Protein AF-X1DA16-F1 (afdb_monomer_lite)

Foldseek 3Di:
DDPQLVVLVVVLVVVLVVLVVVCVVVVDDPVVSVVVNVVSVVVSVVSNVVVVVVVVVVVVD

pLDDT: mean 89.71, std 8.37, range [55.78, 97.88]

Organism: NCBI:txid412755

Secondary structure (DSSP, 8-state):
--HHHHHHHHHHHHHHHHHHHHHHHH---HHHHHHHHHHHHHHHHHHHHHHHHHHHHHTT-

Sequence (61 aa):
MSKLIEYLNTQRFIVMSELKFKDICTKPDIFHCDFTYKTVNCIFDSLEKIAEEIEKLKSKD

Structure (mmCIF, N/CA/C/O backbone):
data_AF-X1DA16-F1
#
_entry.id   AF-X1DA16-F1
#
loop_
_atom_site.group_PDB
_atom_site.id
_atom_site.type_symbol
_atom_site.label_atom_id
_atom_site.label_alt_id
_atom_site.label_comp_id
_atom_site.label_asym_id
_atom_site.label_entity_id
_atom_site.label_seq_id
_atom_site.pdbx_PDB_ins_code
_atom_site.Cartn_x
_atom_site.Cartn_y
_atom_site.Cartn_z
_atom_site.occupancy
_atom_site.B_iso_or_equiv
_atom_site.auth_seq_id
_atom_site.auth_comp_id
_atom_site.auth_asym_id
_atom_site.auth_atom_id
_atom_site.pdbx_PDB_model_num
ATOM 1 N N . MET A 1 1 ? -14.507 -4.607 7.935 1.00 64.38 1 MET A N 1
ATOM 2 C CA . MET A 1 1 ? -13.237 -3.909 7.642 1.00 64.38 1 MET A CA 1
ATOM 3 C C . MET A 1 1 ? -13.509 -2.412 7.717 1.00 64.38 1 MET A C 1
ATOM 5 O O . MET A 1 1 ? -14.597 -2.014 7.320 1.00 64.38 1 MET A O 1
ATOM 9 N N . SER A 1 2 ? -12.621 -1.606 8.314 1.00 87.06 2 SER A N 1
ATOM 10 C CA . SER A 1 2 ? -12.844 -0.152 8.417 1.00 87.06 2 SER A CA 1
ATOM 11 C C . SER A 1 2 ? -12.896 0.476 7.022 1.00 87.06 2 SER A C 1
ATOM 13 O O . SER A 1 2 ? -12.071 0.129 6.177 1.00 87.06 2 SER A O 1
ATOM 15 N N . LYS A 1 3 ? -13.819 1.424 6.787 1.00 91.69 3 LYS A N 1
ATOM 16 C CA . LYS A 1 3 ? -13.920 2.163 5.510 1.00 91.69 3 LYS A CA 1
ATOM 17 C C . LYS A 1 3 ? -12.603 2.854 5.140 1.00 91.69 3 LYS A C 1
ATOM 19 O O . LYS A 1 3 ? -12.292 2.993 3.963 1.00 91.69 3 LYS A O 1
ATOM 24 N N . LEU A 1 4 ? -11.822 3.270 6.142 1.00 91.88 4 LEU A N 1
ATOM 25 C CA . LEU A 1 4 ? -10.508 3.875 5.933 1.00 91.88 4 LEU A CA 1
ATOM 26 C C . LEU A 1 4 ? -9.486 2.850 5.420 1.00 91.88 4 LEU A C 1
ATOM 28 O O . LEU A 1 4 ? -8.767 3.133 4.468 1.00 91.88 4 LEU A O 1
ATOM 32 N N . ILE A 1 5 ? -9.454 1.653 6.010 1.00 92.69 5 ILE A N 1
ATOM 33 C CA . ILE A 1 5 ? -8.570 0.558 5.578 1.00 92.69 5 ILE A CA 1
ATOM 34 C C . ILE A 1 5 ? -8.948 0.096 4.162 1.00 92.69 5 ILE A C 1
ATOM 36 O O . ILE A 1 5 ? -8.083 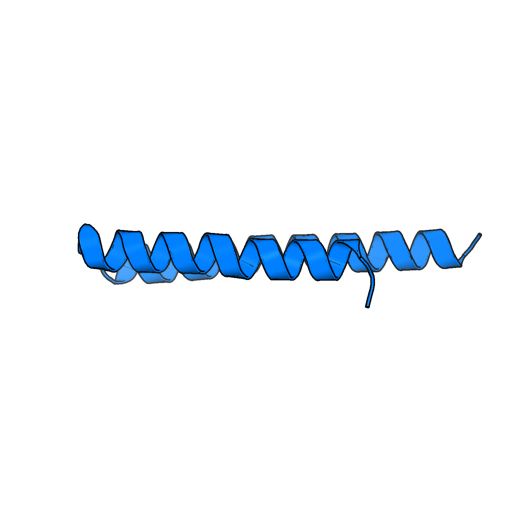-0.090 3.312 1.00 92.69 5 ILE A O 1
ATOM 40 N N . GLU A 1 6 ? -10.245 -0.018 3.870 1.00 95.00 6 GLU A N 1
ATOM 41 C CA . GLU A 1 6 ? -10.744 -0.350 2.529 1.00 95.00 6 GLU A CA 1
ATOM 42 C C . GLU A 1 6 ? -10.337 0.700 1.479 1.00 95.00 6 GLU A C 1
ATOM 44 O O . GLU A 1 6 ? -9.867 0.358 0.389 1.00 95.00 6 GLU A O 1
ATOM 49 N N . TYR A 1 7 ? -10.437 1.987 1.828 1.00 95.00 7 TYR A N 1
ATOM 50 C CA . TYR A 1 7 ? -9.951 3.077 0.987 1.00 95.00 7 TYR A CA 1
ATOM 51 C C . TYR A 1 7 ? -8.439 2.981 0.742 1.00 95.00 7 TYR A C 1
ATOM 53 O O . TYR A 1 7 ? -8.005 3.054 -0.408 1.00 95.00 7 TYR A O 1
ATOM 61 N N . LEU A 1 8 ? -7.634 2.765 1.789 1.00 95.88 8 LEU A N 1
ATOM 62 C CA . LEU A 1 8 ? -6.178 2.628 1.667 1.00 95.88 8 LEU A CA 1
ATOM 63 C C . LEU A 1 8 ? -5.787 1.458 0.760 1.00 95.88 8 LEU A C 1
ATOM 65 O O . LEU A 1 8 ? -4.931 1.622 -0.108 1.00 95.88 8 LEU A O 1
ATOM 69 N N . ASN A 1 9 ? -6.458 0.314 0.894 1.00 94.06 9 ASN A N 1
ATOM 70 C CA . ASN A 1 9 ? -6.229 -0.848 0.036 1.00 94.06 9 ASN A CA 1
ATOM 71 C C . ASN A 1 9 ? -6.589 -0.572 -1.430 1.00 94.06 9 ASN A C 1
ATOM 73 O O . ASN A 1 9 ? -5.848 -0.958 -2.338 1.00 94.06 9 ASN A O 1
ATOM 77 N N . THR A 1 10 ? -7.669 0.172 -1.674 1.00 96.75 10 THR A N 1
ATOM 78 C CA . THR A 1 10 ? -8.037 0.615 -3.027 1.00 96.75 10 THR A CA 1
ATOM 79 C C . THR A 1 10 ? -6.972 1.544 -3.617 1.00 96.75 10 THR A C 1
ATOM 81 O O . THR A 1 10 ? -6.541 1.353 -4.754 1.00 96.75 10 THR A O 1
ATOM 84 N N . GLN A 1 11 ? -6.485 2.516 -2.839 1.00 96.81 11 GLN A N 1
ATOM 85 C CA . GLN A 1 11 ? -5.423 3.425 -3.281 1.00 96.81 11 GLN A CA 1
ATOM 86 C C . GLN A 1 11 ? -4.105 2.685 -3.547 1.00 96.81 11 GLN A C 1
ATOM 88 O O . GLN A 1 11 ? -3.448 2.955 -4.553 1.00 96.81 11 GLN A O 1
ATOM 93 N N . ARG A 1 12 ? -3.748 1.699 -2.712 1.00 97.12 12 ARG A N 1
ATOM 94 C CA . ARG A 1 12 ? -2.575 0.837 -2.925 1.00 97.12 12 ARG A CA 1
ATOM 95 C C . ARG A 1 12 ? -2.643 0.145 -4.277 1.00 97.12 12 ARG A C 1
ATOM 97 O O . ARG A 1 12 ? -1.663 0.154 -5.021 1.00 97.12 12 ARG A O 1
ATOM 104 N N . PHE A 1 13 ? -3.800 -0.427 -4.609 1.00 96.12 13 PHE A N 1
ATOM 105 C CA . PHE A 1 13 ? -4.012 -1.085 -5.893 1.00 96.12 13 PHE A CA 1
ATOM 106 C C . PHE A 1 13 ? -3.836 -0.120 -7.074 1.00 96.12 13 PHE A C 1
ATOM 108 O O . PHE A 1 13 ? -3.125 -0.453 -8.026 1.00 96.12 13 PHE A O 1
ATOM 115 N N . ILE A 1 14 ? -4.434 1.074 -7.004 1.00 97.00 14 ILE A N 1
ATOM 116 C CA . ILE A 1 14 ? -4.344 2.090 -8.065 1.00 97.00 14 ILE A CA 1
ATOM 117 C C . ILE A 1 14 ? -2.886 2.511 -8.280 1.00 97.00 14 ILE A C 1
ATOM 119 O O . ILE A 1 14 ? -2.368 2.376 -9.388 1.00 97.00 14 ILE A O 1
ATOM 123 N N . VAL A 1 15 ? -2.194 2.933 -7.218 1.00 95.44 15 VAL A N 1
ATOM 124 C CA . VAL A 1 15 ? -0.805 3.417 -7.301 1.00 95.44 15 VAL A CA 1
ATOM 125 C C . VAL A 1 15 ? 0.133 2.328 -7.826 1.00 95.44 15 VAL A C 1
ATOM 127 O O . VAL A 1 15 ? 0.939 2.582 -8.721 1.00 95.44 15 VAL A O 1
ATOM 130 N N . MET A 1 16 ? 0.015 1.095 -7.324 1.00 94.75 16 MET A N 1
ATOM 131 C CA . MET A 1 16 ? 0.840 -0.020 -7.804 1.00 94.75 16 MET A CA 1
ATOM 132 C C . MET A 1 16 ? 0.577 -0.348 -9.277 1.00 94.75 16 MET A C 1
ATOM 134 O O . MET A 1 16 ? 1.507 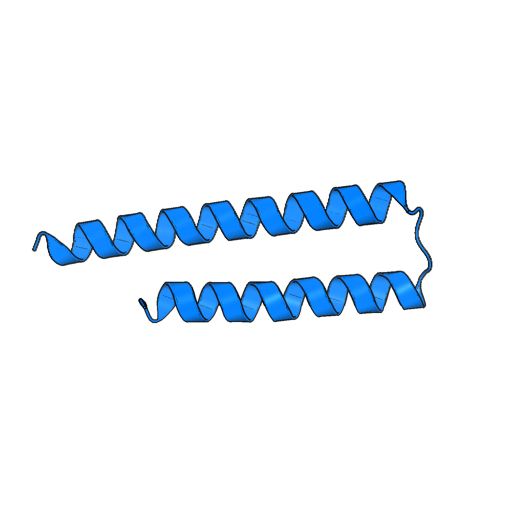-0.715 -9.996 1.00 94.75 16 MET A O 1
ATOM 138 N N . SER A 1 17 ? -0.670 -0.221 -9.733 1.00 92.75 17 SER A N 1
ATOM 139 C CA . SER A 1 17 ? -1.033 -0.457 -11.133 1.00 92.75 17 SER A CA 1
ATOM 140 C C . SER A 1 17 ? -0.461 0.621 -12.050 1.00 92.75 17 SER A C 1
ATOM 142 O O . SER A 1 17 ? 0.113 0.295 -13.089 1.00 92.75 17 SER A O 1
ATOM 144 N N . GLU A 1 18 ? -0.542 1.892 -11.650 1.00 92.38 18 GLU A N 1
ATOM 145 C CA . GLU A 1 18 ? 0.048 3.001 -12.404 1.00 92.38 18 GLU A CA 1
ATOM 146 C C . GLU A 1 18 ? 1.570 2.892 -12.509 1.00 92.38 18 GLU A C 1
ATOM 148 O O . GLU A 1 18 ? 2.129 3.153 -13.575 1.00 92.38 18 GLU A O 1
ATOM 153 N N . LEU A 1 19 ? 2.246 2.489 -11.429 1.00 90.88 19 LEU A N 1
ATOM 154 C CA . LEU A 1 19 ? 3.694 2.279 -11.439 1.00 90.88 19 LEU A CA 1
ATOM 155 C C . LEU A 1 19 ? 4.080 1.164 -12.408 1.00 90.88 19 LEU A C 1
ATOM 157 O O . LEU A 1 19 ? 4.885 1.394 -13.303 1.00 90.88 19 LEU A O 1
ATOM 161 N N . LYS A 1 20 ? 3.427 -0.001 -12.320 1.00 89.50 20 LYS A N 1
ATOM 162 C CA . LYS A 1 20 ? 3.667 -1.111 -13.255 1.00 89.50 20 LYS A CA 1
ATOM 163 C C . LYS A 1 20 ? 3.419 -0.713 -14.708 1.00 89.50 20 LYS A C 1
ATOM 165 O O . LYS A 1 20 ? 4.190 -1.094 -15.584 1.00 89.50 20 LYS A O 1
ATOM 170 N N . PHE A 1 21 ? 2.357 0.050 -14.973 1.00 88.56 21 PHE A N 1
ATOM 171 C CA . PHE A 1 21 ? 2.082 0.559 -16.315 1.00 88.56 21 PHE A CA 1
ATOM 172 C C . PHE A 1 21 ? 3.213 1.470 -16.806 1.00 88.56 21 PHE A C 1
ATOM 174 O O . PHE A 1 21 ? 3.725 1.274 -17.908 1.00 88.56 21 PHE A O 1
ATOM 181 N N . LYS A 1 22 ? 3.647 2.426 -15.974 1.00 87.25 22 LYS A N 1
ATOM 182 C CA . LYS A 1 22 ? 4.771 3.312 -16.297 1.00 87.25 22 LYS A CA 1
ATOM 183 C C . LYS A 1 22 ? 6.039 2.518 -16.574 1.00 87.25 22 LYS A C 1
ATOM 185 O O . LYS A 1 22 ? 6.678 2.793 -17.581 1.00 87.25 22 LYS A O 1
ATOM 190 N N . ASP A 1 23 ? 6.349 1.510 -15.768 1.00 86.81 23 ASP A N 1
ATOM 191 C CA . ASP A 1 23 ? 7.567 0.714 -15.926 1.00 86.81 23 ASP A CA 1
ATOM 192 C C . ASP A 1 23 ? 7.574 -0.092 -17.232 1.00 86.81 23 ASP A C 1
ATOM 194 O O . ASP A 1 23 ? 8.603 -0.194 -17.899 1.00 86.81 23 ASP A O 1
ATOM 198 N N . ILE A 1 24 ? 6.415 -0.598 -17.665 1.00 83.94 24 ILE A N 1
ATOM 199 C CA . ILE A 1 24 ? 6.271 -1.230 -18.985 1.00 83.94 24 ILE A CA 1
ATOM 200 C C . ILE A 1 24 ? 6.522 -0.210 -20.108 1.00 83.94 24 ILE A C 1
ATOM 202 O O . ILE A 1 24 ? 7.189 -0.527 -21.097 1.00 83.94 24 ILE A O 1
ATOM 206 N N . C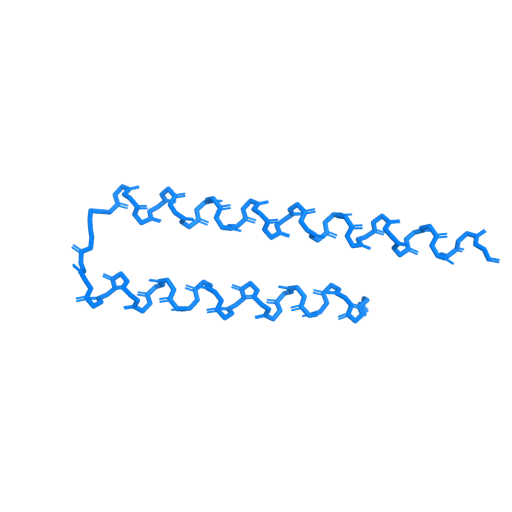YS A 1 25 ? 5.998 1.011 -19.970 1.00 82.75 25 CYS A N 1
ATOM 207 C CA . CYS A 1 25 ? 6.106 2.055 -20.990 1.00 82.75 25 CYS A CA 1
ATOM 208 C C . CYS A 1 25 ? 7.506 2.676 -21.087 1.00 82.75 25 CYS A C 1
ATOM 210 O O . CYS A 1 25 ? 7.969 2.952 -22.193 1.00 82.75 25 CYS A O 1
ATOM 212 N N . THR A 1 26 ? 8.171 2.921 -19.958 1.00 84.88 26 THR A N 1
ATOM 213 C CA . THR A 1 26 ? 9.454 3.641 -19.901 1.00 84.88 26 THR A CA 1
ATOM 214 C C . THR A 1 26 ? 10.661 2.713 -19.858 1.00 84.88 26 THR A C 1
ATOM 216 O O . THR A 1 26 ? 11.770 3.173 -20.117 1.00 84.88 26 THR A O 1
ATOM 219 N N . LYS A 1 27 ? 10.448 1.418 -19.578 1.00 84.50 27 LYS A N 1
ATOM 220 C CA . LYS A 1 27 ? 11.491 0.395 -19.405 1.00 84.50 27 LYS A CA 1
ATOM 221 C C . LYS A 1 27 ? 12.655 0.885 -18.522 1.00 84.50 27 LYS A C 1
ATOM 223 O O . LYS A 1 27 ? 13.792 0.922 -18.998 1.00 84.50 27 LYS A O 1
ATOM 228 N N . PRO A 1 28 ? 12.395 1.290 -17.263 1.00 79.00 28 PRO A N 1
ATOM 229 C CA . PRO A 1 28 ? 13.453 1.710 -16.352 1.00 79.00 28 PRO A CA 1
ATOM 230 C C . PRO A 1 28 ? 14.383 0.542 -15.998 1.00 79.00 28 PRO A C 1
ATOM 232 O O . PRO A 1 28 ? 14.090 -0.622 -16.276 1.00 79.00 28 PRO A O 1
ATOM 235 N N . ASP A 1 29 ? 15.493 0.854 -15.327 1.00 81.12 29 ASP A N 1
ATOM 236 C CA . ASP A 1 29 ? 16.339 -0.159 -14.694 1.00 81.12 29 ASP A CA 1
ATOM 237 C C . ASP A 1 29 ? 15.520 -0.985 -13.680 1.00 81.12 29 ASP A C 1
ATOM 239 O O . ASP A 1 29 ? 14.846 -0.427 -12.806 1.00 81.12 29 ASP A O 1
ATOM 243 N N . ILE A 1 30 ? 15.606 -2.317 -13.782 1.00 75.12 30 ILE A N 1
ATOM 244 C CA . ILE A 1 30 ? 14.900 -3.287 -12.929 1.00 75.12 30 ILE A CA 1
ATOM 245 C C . ILE A 1 30 ? 15.158 -3.003 -11.441 1.00 75.12 30 ILE A C 1
ATOM 247 O O . ILE A 1 30 ? 14.236 -3.094 -10.628 1.00 75.12 30 ILE A O 1
ATOM 251 N N . PHE A 1 31 ? 16.381 -2.598 -11.078 1.00 72.31 31 PHE A N 1
ATOM 252 C CA . PHE A 1 31 ? 16.725 -2.290 -9.689 1.00 72.31 31 PHE A CA 1
ATOM 253 C C . PHE A 1 31 ? 15.949 -1.075 -9.156 1.00 72.31 31 PHE A C 1
ATOM 255 O O . PHE A 1 31 ? 15.531 -1.053 -7.995 1.00 72.31 31 PHE A O 1
ATOM 262 N N . HIS A 1 32 ? 15.714 -0.068 -10.003 1.00 73.88 32 HIS A N 1
ATOM 263 C CA . HIS A 1 32 ? 14.918 1.107 -9.648 1.00 73.88 32 HIS A CA 1
ATOM 264 C C . HIS A 1 32 ? 13.430 0.772 -9.485 1.00 73.88 32 HIS A C 1
ATOM 266 O O . HIS A 1 32 ? 12.800 1.269 -8.546 1.00 73.88 32 HIS A O 1
ATOM 272 N N . CYS A 1 33 ? 12.880 -0.105 -10.329 1.00 81.00 33 CYS A N 1
ATOM 273 C CA . CYS A 1 33 ? 11.494 -0.567 -10.208 1.00 81.00 33 CYS A CA 1
ATOM 274 C C . CYS A 1 33 ? 11.269 -1.323 -8.889 1.00 81.00 33 CYS A C 1
ATOM 276 O O . CYS A 1 33 ? 10.369 -0.979 -8.122 1.00 81.00 33 CYS A O 1
ATOM 278 N N . ASP A 1 34 ? 12.140 -2.285 -8.563 1.00 84.19 34 ASP A N 1
ATOM 279 C CA . ASP A 1 34 ? 12.037 -3.081 -7.332 1.00 84.19 34 ASP A CA 1
ATOM 280 C C . ASP A 1 34 ? 12.144 -2.224 -6.065 1.00 84.19 34 ASP A C 1
ATOM 282 O O . ASP A 1 34 ? 11.382 -2.412 -5.108 1.00 84.19 34 ASP A O 1
ATOM 286 N N . PHE A 1 35 ? 13.073 -1.261 -6.047 1.00 87.44 35 PHE A N 1
ATOM 287 C CA . PHE A 1 35 ? 13.202 -0.319 -4.935 1.00 87.44 35 PHE A CA 1
ATOM 288 C C . PHE A 1 35 ? 11.943 0.547 -4.780 1.00 87.44 35 PHE A C 1
ATOM 290 O O . PHE A 1 35 ? 11.441 0.733 -3.666 1.00 87.44 35 PHE A O 1
ATOM 297 N N . THR A 1 36 ? 11.390 1.027 -5.895 1.00 89.62 36 THR A N 1
ATOM 298 C CA . THR A 1 36 ? 10.180 1.859 -5.908 1.00 89.62 36 THR A CA 1
ATOM 299 C C . THR A 1 36 ? 8.971 1.076 -5.398 1.00 89.62 36 THR A C 1
ATOM 301 O O . THR A 1 36 ? 8.263 1.546 -4.507 1.00 89.62 36 THR A O 1
ATOM 304 N N . TYR A 1 37 ? 8.771 -0.158 -5.869 1.00 93.31 37 TYR A N 1
ATOM 305 C CA . TYR A 1 37 ? 7.680 -1.020 -5.409 1.00 93.31 37 TYR A CA 1
ATOM 306 C C . TYR A 1 37 ? 7.769 -1.337 -3.918 1.00 93.31 37 TYR A C 1
ATOM 308 O O . TYR A 1 37 ? 6.755 -1.301 -3.217 1.00 93.31 37 TYR A O 1
ATOM 316 N N . LYS A 1 38 ? 8.967 -1.646 -3.408 1.00 94.25 38 LYS A N 1
ATOM 317 C CA . LYS A 1 38 ? 9.172 -1.889 -1.972 1.00 94.25 38 LYS A CA 1
ATOM 318 C C . LYS A 1 38 ? 8.856 -0.646 -1.147 1.00 94.25 38 LYS A C 1
ATOM 320 O O . LYS A 1 38 ? 8.168 -0.753 -0.136 1.00 94.25 38 LYS A O 1
ATOM 325 N N . THR A 1 39 ? 9.305 0.522 -1.602 1.00 94.75 39 THR A N 1
ATOM 326 C CA . THR A 1 39 ? 9.055 1.801 -0.926 1.00 94.75 39 THR A CA 1
ATOM 327 C C . THR A 1 39 ? 7.560 2.095 -0.837 1.00 94.75 39 THR A C 1
ATOM 329 O O . THR A 1 39 ? 7.048 2.377 0.244 1.00 94.75 39 THR A O 1
ATOM 332 N N . VAL A 1 40 ? 6.837 1.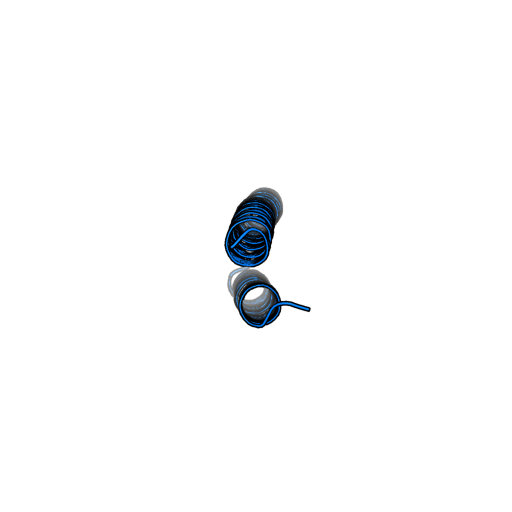962 -1.950 1.00 95.19 40 VAL A 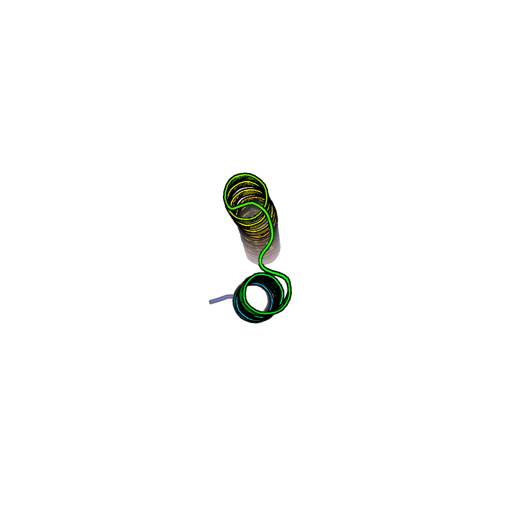N 1
ATOM 333 C CA . VAL A 1 40 ? 5.394 2.228 -2.003 1.00 95.19 40 VAL A CA 1
ATOM 334 C C . VAL A 1 40 ? 4.618 1.256 -1.120 1.00 95.19 40 VAL A C 1
ATOM 336 O O . VAL A 1 40 ? 3.765 1.687 -0.348 1.00 95.19 40 VAL A O 1
ATOM 339 N N . ASN A 1 41 ? 4.949 -0.037 -1.161 1.00 95.88 41 ASN A N 1
ATOM 340 C CA . ASN A 1 41 ? 4.327 -1.015 -0.269 1.00 95.88 41 ASN A CA 1
ATOM 341 C C . ASN A 1 41 ? 4.571 -0.680 1.210 1.00 95.88 41 ASN A C 1
ATOM 343 O O . ASN A 1 41 ? 3.621 -0.685 1.983 1.00 95.88 41 ASN A O 1
ATOM 347 N N . CYS A 1 42 ? 5.797 -0.303 1.583 1.00 97.25 42 CYS A N 1
ATOM 348 C CA . CYS A 1 42 ? 6.134 0.079 2.956 1.00 97.25 42 CYS A CA 1
ATOM 349 C C . CYS A 1 42 ? 5.325 1.296 3.450 1.00 97.25 42 CYS A C 1
ATOM 351 O O . CYS A 1 42 ? 4.871 1.326 4.598 1.00 97.25 42 CYS A O 1
ATOM 353 N N . ILE A 1 43 ? 5.101 2.288 2.580 1.00 96.62 43 ILE A N 1
ATOM 354 C CA . ILE A 1 43 ? 4.255 3.449 2.889 1.00 96.62 43 ILE A CA 1
ATOM 355 C C . ILE A 1 43 ? 2.819 2.996 3.171 1.00 96.62 43 ILE A C 1
ATOM 357 O O . ILE A 1 43 ? 2.261 3.364 4.203 1.00 96.62 43 ILE A O 1
ATOM 361 N N . PHE A 1 44 ? 2.228 2.173 2.299 1.00 97.38 44 PHE A N 1
ATOM 362 C CA . PHE A 1 44 ? 0.858 1.690 2.495 1.00 97.38 44 PHE A CA 1
ATOM 363 C C . PHE A 1 44 ? 0.711 0.811 3.739 1.00 97.38 44 PHE A C 1
ATOM 365 O O . PHE A 1 44 ? -0.240 1.007 4.489 1.00 97.38 44 PHE A O 1
ATOM 372 N N . ASP A 1 45 ? 1.675 -0.069 4.015 1.00 96.62 45 ASP A N 1
ATOM 373 C CA . ASP A 1 45 ? 1.679 -0.884 5.235 1.00 96.62 45 ASP A CA 1
ATOM 374 C C . ASP A 1 45 ? 1.740 0.002 6.498 1.00 96.62 45 ASP A C 1
ATOM 376 O O . ASP A 1 45 ? 1.116 -0.294 7.519 1.00 96.62 45 ASP A O 1
ATOM 380 N N . SER A 1 46 ? 2.473 1.120 6.440 1.00 97.88 46 SER A N 1
ATOM 381 C CA . SER A 1 46 ? 2.537 2.092 7.540 1.00 97.88 46 SER A CA 1
ATOM 382 C C . SER A 1 46 ? 1.212 2.836 7.724 1.00 97.88 46 SER A C 1
ATOM 384 O O . SER A 1 46 ? 0.758 3.016 8.853 1.00 97.88 46 SER A O 1
ATOM 386 N N . LEU A 1 47 ? 0.570 3.243 6.625 1.00 97.12 47 LEU A N 1
ATOM 387 C CA . LEU A 1 47 ? -0.735 3.908 6.657 1.00 97.12 47 LEU A CA 1
ATOM 388 C C . LEU A 1 47 ? -1.837 2.987 7.188 1.00 97.12 47 LEU A C 1
ATOM 390 O O . LEU A 1 47 ? -2.675 3.435 7.967 1.00 97.12 47 LEU A O 1
ATOM 394 N N . GLU A 1 48 ? -1.824 1.711 6.804 1.00 95.81 48 GLU A N 1
ATOM 395 C CA . GLU A 1 48 ? -2.784 0.717 7.289 1.00 95.81 48 GLU A CA 1
ATOM 396 C C . GLU A 1 48 ? -2.662 0.526 8.806 1.00 95.81 48 GLU A C 1
ATOM 398 O O . GLU A 1 48 ? -3.665 0.629 9.509 1.00 95.81 48 GLU A O 1
ATOM 403 N N . LYS A 1 49 ? -1.438 0.401 9.341 1.00 95.81 49 LYS A N 1
ATOM 404 C CA . LYS A 1 49 ? -1.204 0.349 10.797 1.00 95.81 49 LYS A CA 1
ATOM 405 C C . LYS A 1 49 ? -1.721 1.588 11.527 1.00 95.81 49 LYS A C 1
ATOM 407 O O . LYS A 1 49 ? -2.335 1.470 12.583 1.00 95.81 49 LYS A O 1
ATOM 412 N N . ILE A 1 50 ? -1.490 2.782 10.977 1.00 96.19 50 ILE A N 1
ATOM 413 C CA . ILE A 1 50 ? -2.014 4.027 11.561 1.00 96.19 50 ILE A CA 1
ATOM 414 C C . ILE A 1 50 ? -3.547 4.006 11.566 1.00 96.19 50 ILE A C 1
ATOM 416 O O . ILE A 1 50 ? -4.161 4.365 12.570 1.00 96.19 50 ILE A O 1
ATOM 420 N N . ALA A 1 51 ? -4.172 3.564 10.472 1.00 94.75 51 ALA A N 1
ATOM 421 C CA . ALA A 1 51 ? -5.622 3.440 10.389 1.00 94.75 51 ALA A CA 1
ATOM 422 C C . ALA A 1 51 ? -6.172 2.442 11.420 1.00 94.75 51 ALA A C 1
ATOM 424 O O . ALA A 1 51 ? -7.160 2.745 12.083 1.00 94.75 51 ALA A O 1
ATOM 425 N N . GLU A 1 52 ? -5.521 1.294 11.613 1.00 94.06 52 GLU A N 1
ATOM 426 C CA . GLU A 1 52 ? -5.894 0.323 12.646 1.00 94.06 52 GLU A CA 1
ATOM 427 C C . GLU A 1 52 ? -5.831 0.917 14.059 1.00 94.06 52 GLU A C 1
ATOM 429 O O . GLU A 1 52 ? -6.763 0.733 14.844 1.00 94.06 52 GLU A O 1
ATOM 434 N N . GLU A 1 53 ? -4.768 1.654 14.393 1.00 94.75 53 GLU A N 1
ATOM 435 C CA . GLU A 1 53 ? -4.637 2.306 15.702 1.00 94.75 53 GLU A CA 1
ATOM 436 C C . GLU A 1 53 ? -5.708 3.386 15.922 1.00 94.75 53 GLU A C 1
ATOM 438 O O . GLU A 1 53 ? -6.292 3.461 17.004 1.00 94.75 53 GLU A O 1
ATOM 443 N N . ILE A 1 54 ? -6.038 4.173 14.891 1.00 92.12 54 ILE A N 1
ATOM 444 C CA . ILE A 1 54 ? -7.135 5.152 14.950 1.00 92.12 54 ILE A CA 1
ATOM 445 C C . ILE A 1 54 ? -8.470 4.460 15.259 1.00 92.12 54 ILE A C 1
ATOM 447 O O . ILE A 1 54 ? -9.234 4.941 16.095 1.00 92.12 54 ILE A O 1
ATOM 451 N N . GLU A 1 55 ? -8.765 3.333 14.612 1.00 90.81 55 GLU A N 1
ATOM 452 C CA . GLU A 1 55 ? -10.019 2.607 14.842 1.00 90.81 55 GLU A CA 1
ATOM 453 C C . GLU A 1 55 ? -10.063 1.979 16.241 1.00 90.81 55 GLU A C 1
ATOM 455 O O . GLU A 1 55 ? -11.104 2.026 16.900 1.00 90.81 55 GLU A O 1
ATOM 460 N N . LYS A 1 56 ? -8.927 1.475 16.747 1.00 91.75 56 LYS A N 1
ATOM 461 C CA . LYS A 1 56 ? -8.817 1.013 18.140 1.00 91.75 56 LYS A CA 1
ATOM 462 C C . LYS A 1 56 ? -9.109 2.138 19.128 1.00 91.75 56 LYS A C 1
ATOM 464 O O . LYS A 1 56 ? -9.806 1.895 20.110 1.00 91.75 56 LYS A O 1
ATOM 469 N N . LEU A 1 57 ? -8.600 3.348 18.887 1.00 92.94 57 LEU A N 1
ATOM 470 C CA . LEU A 1 57 ? -8.860 4.504 19.748 1.00 92.94 57 LEU A CA 1
ATOM 471 C C . LEU A 1 57 ? -10.343 4.893 19.744 1.00 92.94 57 LEU A C 1
ATOM 473 O O . LEU A 1 57 ? -10.913 5.038 20.817 1.00 92.94 57 LEU A O 1
ATOM 477 N N . LYS A 1 58 ? -10.990 4.952 18.573 1.00 88.69 58 LYS A N 1
ATOM 478 C CA . LYS A 1 58 ? -12.436 5.237 18.468 1.00 88.69 58 LYS A CA 1
ATOM 479 C C . LYS A 1 58 ? -13.318 4.213 19.182 1.00 88.69 58 LYS A C 1
ATOM 481 O O . LYS A 1 58 ? -14.404 4.556 19.614 1.00 88.69 58 LYS A O 1
ATOM 486 N N . SER A 1 59 ? -12.886 2.953 19.254 1.00 83.50 59 SER A N 1
ATOM 487 C CA . SER A 1 59 ? -13.647 1.881 19.917 1.00 83.50 59 SER A CA 1
ATOM 488 C C . SER A 1 59 ? -13.543 1.879 21.448 1.00 83.50 59 SER A C 1
ATOM 490 O O . SER A 1 59 ? -14.190 1.056 22.092 1.00 83.50 59 SER A O 1
ATOM 492 N N . LYS A 1 60 ? -12.682 2.731 22.022 1.00 79.81 60 LYS A N 1
ATOM 493 C CA . LYS A 1 60 ? -12.471 2.856 23.474 1.00 79.81 60 LYS A CA 1
ATOM 494 C C . LYS A 1 60 ? -13.295 3.979 24.117 1.00 79.81 60 LYS A C 1
ATOM 496 O O . LYS A 1 60 ? -13.293 4.051 25.345 1.00 79.81 60 LYS A O 1
ATOM 50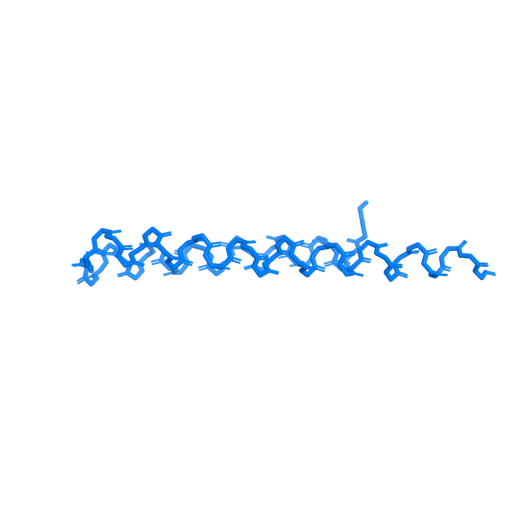1 N N . ASP A 1 61 ? -13.962 4.799 23.307 1.00 55.78 61 ASP A N 1
ATOM 502 C CA . ASP A 1 61 ? -14.976 5.781 23.715 1.00 55.78 61 ASP A CA 1
ATOM 503 C C . ASP A 1 61 ? -16.385 5.169 23.619 1.00 55.78 61 ASP A C 1
ATOM 505 O O . ASP A 1 61 ? -17.235 5.507 24.474 1.00 55.78 61 ASP A O 1
#

Radius of gyration: 14.89 Å; chains: 1; bounding box: 32×10×45 Å